Protein AF-A0A8J7S2L9-F1 (afdb_monomer)

Sequence (123 aa):
MNDQTSGKKKQPAAEKASAKSTAKTSAKKKSVKAAKKPAGRAVTDALDQGAMVVDHPNAVAVRHELDFDAGKWRYCLIVVTDLPLNPKHPDHKTSEIDGLVRAVVASAQSAGIGYDVLSIRNS

Structure (mmCIF, N/CA/C/O backbone):
data_AF-A0A8J7S2L9-F1
#
_entry.id   AF-A0A8J7S2L9-F1
#
loop_
_atom_site.group_PDB
_atom_site.id
_atom_site.type_symbol
_atom_site.label_atom_id
_atom_site.label_alt_id
_atom_site.label_comp_id
_atom_site.label_asym_id
_atom_site.label_entity_id
_atom_site.label_seq_id
_atom_site.pdbx_PDB_ins_code
_atom_site.Cartn_x
_atom_site.Cartn_y
_atom_site.Cartn_z
_atom_site.occupancy
_atom_site.B_iso_or_equiv
_atom_site.auth_seq_id
_atom_site.auth_comp_id
_atom_site.auth_asym_id
_atom_site.auth_atom_id
_atom_site.pdbx_PDB_model_num
ATOM 1 N N . MET A 1 1 ? -44.545 38.606 -8.628 1.00 40.88 1 MET A N 1
ATOM 2 C CA . MET A 1 1 ? -44.825 38.188 -10.017 1.00 40.88 1 MET A CA 1
ATOM 3 C C . MET A 1 1 ? -44.160 36.832 -10.229 1.00 40.88 1 MET A C 1
ATOM 5 O O . MET A 1 1 ? -42.967 36.754 -9.968 1.00 40.88 1 MET A O 1
ATOM 9 N N . ASN A 1 2 ? -44.968 35.836 -10.634 1.00 43.94 2 ASN A N 1
ATOM 10 C CA . ASN A 1 2 ? -44.696 34.420 -10.987 1.00 43.94 2 ASN A CA 1
ATOM 11 C C . ASN A 1 2 ? -44.272 33.524 -9.804 1.00 43.94 2 ASN A C 1
ATOM 13 O O . ASN A 1 2 ? -43.206 33.736 -9.247 1.00 43.94 2 ASN A O 1
ATOM 17 N N . ASP A 1 3 ? -45.009 32.539 -9.278 1.00 44.12 3 ASP A N 1
ATOM 18 C CA . ASP A 1 3 ? -46.152 31.689 -9.679 1.00 44.12 3 ASP A CA 1
ATOM 19 C C . ASP A 1 3 ? -45.943 30.707 -10.851 1.00 44.12 3 ASP A C 1
ATOM 21 O O . ASP A 1 3 ? -45.434 31.098 -11.899 1.00 44.12 3 ASP A O 1
ATOM 25 N N . GLN A 1 4 ? -46.464 29.479 -10.648 1.00 47.44 4 GLN A N 1
ATOM 26 C CA . GLN A 1 4 ? -46.590 28.296 -11.536 1.00 47.44 4 GLN A CA 1
ATOM 27 C C . GLN A 1 4 ? -45.380 27.332 -11.667 1.00 47.44 4 GLN A C 1
ATOM 29 O O . GLN A 1 4 ? -44.248 27.786 -11.746 1.00 47.44 4 GLN A O 1
ATOM 34 N N . THR A 1 5 ? -45.461 25.991 -11.779 1.00 49.09 5 THR A N 1
ATOM 35 C CA . THR A 1 5 ? -46.463 24.883 -11.691 1.00 49.09 5 THR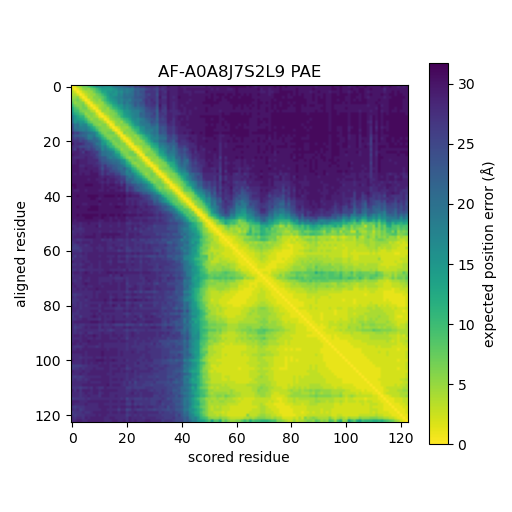 A CA 1
ATOM 36 C C . THR A 1 5 ? -45.635 23.570 -11.829 1.00 49.09 5 THR A C 1
ATOM 38 O O . THR A 1 5 ? -44.634 23.553 -12.532 1.00 49.09 5 THR A O 1
ATOM 41 N N . SER A 1 6 ? -45.816 22.508 -11.031 1.00 50.59 6 SER A N 1
ATOM 42 C CA . SER A 1 6 ? -46.758 21.369 -11.146 1.00 50.59 6 SER A CA 1
ATOM 43 C C . SER A 1 6 ? -46.539 20.348 -12.292 1.00 50.59 6 SER A C 1
ATOM 45 O O . SER A 1 6 ? -46.589 20.694 -13.467 1.00 50.59 6 SER A O 1
ATOM 47 N N . GLY A 1 7 ? -46.473 19.053 -11.922 1.00 45.62 7 GLY A N 1
ATOM 48 C CA . GLY A 1 7 ? -46.776 17.874 -12.768 1.00 45.62 7 GLY A CA 1
ATOM 49 C C . GLY A 1 7 ? -45.564 17.001 -13.153 1.00 45.62 7 GLY A C 1
ATOM 50 O O . GLY A 1 7 ? -44.488 17.520 -13.374 1.00 45.62 7 GLY A O 1
ATOM 51 N N . LYS A 1 8 ? -45.634 15.671 -13.322 1.00 46.59 8 LYS A N 1
ATOM 52 C CA . LYS A 1 8 ? -46.764 14.728 -13.363 1.00 46.59 8 LYS A CA 1
ATOM 53 C C . LYS A 1 8 ? -46.214 13.279 -13.475 1.00 46.59 8 LYS A C 1
ATOM 55 O O . LYS A 1 8 ? -45.388 13.010 -14.330 1.00 46.59 8 LYS A O 1
ATOM 60 N N . LYS A 1 9 ? -46.754 12.372 -12.647 1.00 44.56 9 LYS A N 1
ATOM 61 C CA . LYS A 1 9 ? -47.200 10.973 -12.901 1.00 44.56 9 LYS A CA 1
ATOM 62 C C . LYS A 1 9 ? -46.403 9.962 -13.774 1.00 44.56 9 LYS A C 1
ATOM 64 O O . LYS A 1 9 ? -46.274 10.140 -14.975 1.00 44.56 9 LYS A O 1
ATOM 69 N N . LYS A 1 10 ? -46.334 8.754 -13.175 1.00 48.22 10 LYS A N 1
ATOM 70 C CA . LYS A 1 10 ? -46.741 7.405 -13.673 1.00 48.22 10 LYS A CA 1
ATOM 71 C C . LYS A 1 10 ? -45.698 6.466 -14.331 1.00 48.22 10 LYS A C 1
ATOM 73 O O . LYS A 1 10 ? -45.354 6.609 -15.493 1.00 48.22 10 LYS A O 1
ATOM 78 N N . GLN A 1 11 ? -45.382 5.407 -13.566 1.00 50.41 11 GLN A N 1
ATOM 79 C CA . GLN A 1 11 ? -45.215 3.972 -13.926 1.00 50.41 11 GLN A CA 1
ATOM 80 C C . GLN A 1 11 ? -46.262 3.464 -14.965 1.00 50.41 11 GLN A C 1
ATOM 82 O O . GLN A 1 11 ? -47.277 4.162 -15.088 1.00 50.41 11 GLN A O 1
ATOM 87 N N . PRO A 1 12 ? -46.169 2.262 -15.620 1.00 55.34 12 PRO A N 1
ATOM 88 C CA . PRO A 1 12 ? -45.685 0.970 -15.059 1.00 55.34 12 PRO A CA 1
ATOM 89 C C . PRO A 1 12 ? -45.111 -0.114 -16.034 1.00 55.34 12 PRO A C 1
ATOM 91 O O . PRO A 1 12 ? -45.073 0.102 -17.235 1.00 55.34 12 PRO A O 1
ATOM 94 N N . ALA A 1 13 ? -44.792 -1.296 -15.453 1.00 44.19 13 ALA A N 1
ATOM 95 C CA . ALA A 1 13 ? -44.926 -2.691 -15.969 1.00 44.19 13 ALA A CA 1
ATOM 96 C C . ALA A 1 13 ? -44.145 -3.093 -17.250 1.00 44.19 13 ALA A C 1
ATOM 98 O O . ALA A 1 13 ? -43.830 -2.250 -18.068 1.00 44.19 13 ALA A O 1
ATOM 99 N N . ALA A 1 14 ? -43.771 -4.334 -17.577 1.00 44.75 14 ALA A N 1
ATOM 100 C CA . ALA A 1 14 ? -43.895 -5.725 -17.112 1.00 44.75 14 ALA A CA 1
ATOM 101 C C . ALA A 1 14 ? -42.625 -6.452 -17.674 1.00 44.75 14 ALA A C 1
ATOM 103 O O . ALA A 1 14 ? -41.880 -5.849 -18.435 1.00 44.75 14 ALA A O 1
ATOM 104 N N . GLU A 1 15 ? -42.240 -7.695 -17.375 1.00 38.06 15 GLU A N 1
ATOM 105 C CA . GLU A 1 15 ? -42.922 -8.929 -17.780 1.00 38.06 15 GLU A CA 1
ATOM 106 C C . GLU A 1 15 ? -41.970 -10.131 -17.522 1.00 38.06 15 GLU A C 1
ATOM 108 O O . GLU A 1 15 ? -40.811 -10.046 -17.905 1.00 38.06 15 GLU A O 1
ATOM 113 N N . LYS A 1 16 ? -42.495 -11.195 -16.870 1.00 44.00 16 LYS A N 1
ATOM 114 C CA . LYS A 1 16 ? -42.281 -12.672 -17.014 1.00 44.00 16 LYS A CA 1
ATOM 115 C C . LYS A 1 16 ? -40.869 -13.240 -17.294 1.00 44.00 16 LYS A C 1
ATOM 117 O O . LYS A 1 16 ? -40.069 -12.657 -17.992 1.00 44.00 16 LYS A O 1
ATOM 122 N N . ALA A 1 17 ? -40.512 -14.489 -17.005 1.00 42.06 17 ALA A N 1
ATOM 123 C CA . ALA A 1 17 ? -40.959 -15.643 -16.218 1.00 42.06 17 ALA A CA 1
ATOM 124 C C . ALA A 1 17 ? -39.970 -16.784 -16.589 1.00 42.06 17 ALA A C 1
ATOM 126 O O . ALA A 1 17 ? -39.337 -16.714 -17.639 1.00 42.06 17 ALA A O 1
ATOM 127 N N . SER A 1 18 ? -39.975 -17.888 -15.827 1.00 38.47 18 SER A N 1
ATOM 128 C CA . SER A 1 18 ? -39.375 -19.199 -16.180 1.00 38.47 18 SER A CA 1
ATOM 129 C C . SER A 1 18 ? -37.844 -19.291 -15.980 1.00 38.47 18 SER A C 1
ATOM 131 O O . SER A 1 18 ? -37.117 -18.385 -16.339 1.00 38.47 18 SER A O 1
ATOM 133 N N . ALA A 1 19 ? -37.250 -20.333 -15.396 1.00 50.84 19 ALA A N 1
ATOM 134 C CA . ALA A 1 19 ? -37.666 -21.723 -15.385 1.00 50.84 19 ALA A CA 1
ATOM 135 C C . ALA A 1 19 ? -37.206 -22.493 -14.131 1.00 50.84 19 ALA A C 1
ATOM 137 O O . ALA A 1 19 ? -36.121 -22.318 -13.583 1.00 50.84 19 ALA A O 1
ATOM 138 N N . LYS A 1 20 ? -38.091 -23.414 -13.762 1.00 42.97 20 LYS A N 1
ATOM 139 C CA . LYS A 1 20 ? -37.939 -24.625 -12.953 1.00 42.97 20 LYS A CA 1
ATOM 140 C C . LYS A 1 20 ? -36.706 -25.436 -13.397 1.00 42.97 20 LYS A C 1
ATOM 142 O O . LYS A 1 20 ? -36.580 -25.715 -14.586 1.00 42.97 20 LYS A O 1
ATOM 147 N N . SER A 1 21 ? -35.886 -25.934 -12.470 1.00 43.53 21 SER A N 1
ATOM 148 C CA . SER A 1 21 ? -35.141 -27.174 -12.718 1.00 43.53 21 SER A CA 1
ATOM 149 C C . SER A 1 21 ? -34.957 -27.998 -11.447 1.00 43.53 21 SER A C 1
ATOM 151 O O . SER A 1 21 ? -34.743 -27.496 -10.349 1.00 43.53 21 SER A O 1
ATOM 153 N N . THR A 1 22 ? -35.165 -29.284 -11.657 1.00 45.09 22 THR A N 1
ATOM 154 C CA . THR A 1 22 ? -35.451 -30.392 -10.756 1.00 45.09 22 THR A CA 1
ATOM 155 C C . THR A 1 22 ? -34.226 -30.997 -10.077 1.00 45.09 22 THR A C 1
ATOM 157 O O . THR A 1 22 ? -33.132 -31.038 -10.630 1.00 45.09 22 THR A O 1
ATOM 160 N N . ALA A 1 23 ? -34.485 -31.583 -8.909 1.00 46.12 23 ALA A N 1
ATOM 161 C CA . ALA A 1 23 ? -33.627 -32.500 -8.173 1.00 46.12 23 ALA A CA 1
ATOM 162 C C . ALA A 1 23 ? -33.132 -33.717 -8.988 1.00 46.12 23 ALA A C 1
ATOM 164 O O . ALA A 1 23 ? -33.874 -34.249 -9.811 1.00 46.12 23 ALA A O 1
ATOM 165 N N . LYS A 1 24 ? 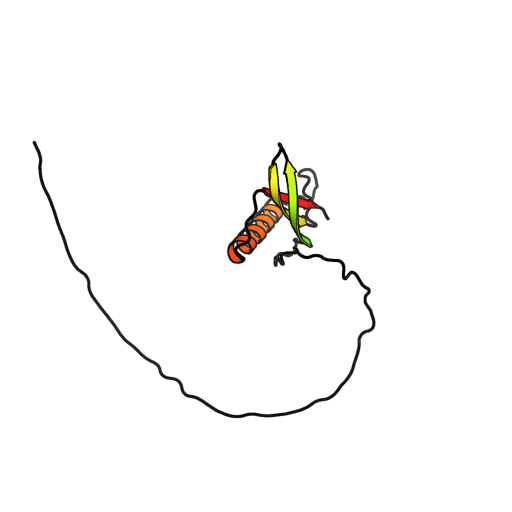-31.923 -34.196 -8.648 1.00 46.28 24 LYS A N 1
ATOM 166 C CA . LYS A 1 24 ? -31.413 -35.592 -8.693 1.00 46.28 24 LYS A CA 1
ATOM 167 C C . LYS A 1 24 ? -30.230 -35.650 -7.702 1.00 46.28 24 LYS A C 1
ATOM 169 O O . LYS A 1 24 ? -29.273 -34.913 -7.878 1.00 46.28 24 LYS A O 1
ATOM 174 N N . THR A 1 25 ? -30.334 -36.242 -6.511 1.00 36.56 25 THR A N 1
ATOM 175 C CA . THR A 1 25 ? -30.306 -37.680 -6.164 1.00 36.56 25 THR A CA 1
ATOM 176 C C . THR A 1 25 ? -28.928 -38.349 -6.334 1.00 36.56 25 THR A C 1
ATOM 178 O O . THR A 1 25 ? -28.446 -38.531 -7.445 1.00 36.56 25 THR A O 1
ATOM 181 N N . SER A 1 26 ? -28.406 -38.811 -5.188 1.00 43.53 26 SER A N 1
ATOM 182 C CA . SER A 1 26 ? -27.558 -39.998 -4.960 1.00 43.53 26 SER A CA 1
ATOM 183 C C . SER A 1 26 ? -26.042 -39.969 -5.207 1.00 43.53 26 SER A C 1
ATOM 185 O O . SER A 1 26 ? -25.539 -40.185 -6.302 1.00 43.53 26 SER A O 1
ATOM 187 N N . ALA A 1 27 ? -25.332 -39.867 -4.078 1.00 47.25 27 ALA A N 1
ATOM 188 C CA . ALA A 1 27 ? -24.365 -40.838 -3.551 1.00 47.25 27 ALA A CA 1
ATOM 189 C C . ALA A 1 27 ? -23.523 -41.676 -4.537 1.00 47.25 27 ALA A C 1
ATOM 191 O O . ALA A 1 27 ? -24.012 -42.623 -5.153 1.00 47.25 27 ALA A O 1
ATOM 192 N N . LYS A 1 28 ? -22.194 -41.495 -4.477 1.00 43.84 28 LYS A N 1
ATOM 193 C CA . LYS A 1 28 ? -21.247 -42.605 -4.657 1.00 43.84 28 LYS A CA 1
ATOM 194 C C . LYS A 1 28 ? -19.993 -42.425 -3.800 1.00 43.84 28 LYS A C 1
ATOM 196 O O . LYS A 1 28 ? -19.156 -41.563 -4.032 1.00 43.84 28 LYS A O 1
ATOM 201 N N . LYS A 1 29 ? -19.895 -43.297 -2.800 1.00 47.78 29 LYS A N 1
ATOM 202 C CA . LYS A 1 29 ? -18.738 -43.564 -1.942 1.00 47.78 29 LYS A CA 1
ATOM 203 C C . LYS A 1 29 ? -17.640 -44.212 -2.801 1.00 47.78 29 LYS A C 1
ATOM 205 O O . LYS A 1 29 ? -17.907 -4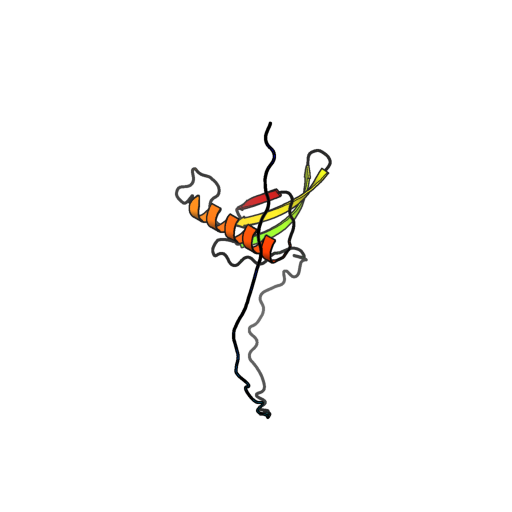5.230 -3.441 1.00 47.78 29 LYS A O 1
ATOM 210 N N . LYS A 1 30 ? -16.410 -43.693 -2.784 1.00 46.59 30 LYS A N 1
ATOM 211 C CA . LYS A 1 30 ? -15.221 -44.505 -3.085 1.00 46.59 30 LYS A CA 1
ATOM 212 C C . LYS A 1 30 ? -14.011 -43.984 -2.316 1.00 46.59 30 L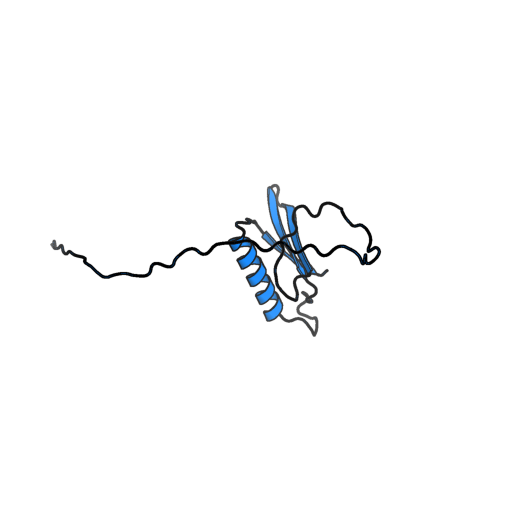YS A C 1
ATOM 214 O O . LYS A 1 30 ? -13.468 -42.926 -2.603 1.00 46.59 30 LYS A O 1
ATOM 219 N N . SER A 1 31 ? -13.640 -44.761 -1.310 1.00 47.16 31 SER A N 1
ATOM 220 C CA . SER A 1 31 ? -12.406 -44.666 -0.547 1.00 47.16 31 SER A CA 1
ATOM 221 C C . SER A 1 31 ? -11.199 -44.901 -1.456 1.00 47.16 31 SER A C 1
ATOM 223 O O . SER A 1 31 ? -11.184 -45.894 -2.181 1.00 47.16 31 SER A O 1
ATOM 225 N N . VAL A 1 32 ? -10.161 -44.069 -1.348 1.00 48.41 32 VAL A N 1
ATOM 226 C CA . VAL A 1 32 ? -8.781 -44.472 -1.657 1.00 48.41 32 VAL A CA 1
ATOM 227 C C . VAL A 1 32 ? -7.872 -43.926 -0.560 1.00 48.41 32 VAL A C 1
ATOM 229 O O . VAL A 1 32 ? -7.959 -42.769 -0.160 1.00 48.41 32 VAL A O 1
ATOM 232 N N . LYS A 1 33 ? -7.066 -44.833 -0.017 1.00 41.56 33 LYS A N 1
ATOM 233 C CA . LYS A 1 33 ? -6.242 -44.704 1.178 1.00 41.56 33 LYS A CA 1
ATOM 234 C C . LYS A 1 33 ? -4.795 -44.399 0.764 1.00 41.56 33 LYS A C 1
ATOM 236 O O . LYS A 1 33 ? -4.241 -45.120 -0.050 1.00 41.56 33 LYS A O 1
ATOM 241 N N . ALA A 1 34 ? -4.232 -43.394 1.434 1.00 46.38 34 ALA A N 1
ATOM 242 C CA . ALA A 1 34 ? -2.843 -43.221 1.871 1.00 46.38 34 ALA A CA 1
ATOM 243 C C . ALA A 1 34 ? -1.672 -42.986 0.882 1.00 46.38 34 ALA A C 1
ATOM 245 O O . ALA A 1 34 ? -1.313 -43.821 0.064 1.00 46.38 34 ALA A O 1
ATOM 246 N N . ALA A 1 35 ? -0.961 -41.905 1.240 1.00 46.41 35 ALA A N 1
ATOM 247 C CA . ALA A 1 35 ? 0.491 -41.778 1.416 1.00 46.41 35 ALA A CA 1
ATOM 248 C C . ALA A 1 35 ? 1.350 -41.267 0.247 1.00 46.41 35 ALA A C 1
ATOM 250 O O . ALA A 1 35 ? 1.845 -42.036 -0.568 1.00 46.41 35 ALA A O 1
ATOM 251 N N . LYS A 1 36 ? 1.738 -39.986 0.350 1.00 41.47 36 LYS A N 1
ATOM 252 C CA . LYS A 1 36 ? 3.160 -39.607 0.427 1.00 41.47 36 LYS A CA 1
ATOM 253 C C . LYS A 1 36 ? 3.312 -38.237 1.107 1.00 41.47 36 LYS A C 1
ATOM 255 O O . LYS A 1 36 ? 2.865 -37.229 0.577 1.00 41.47 36 LYS A O 1
ATOM 260 N N . LYS A 1 37 ? 3.922 -38.214 2.299 1.00 47.84 37 LYS A N 1
ATOM 261 C CA . LYS A 1 37 ? 4.453 -36.991 2.929 1.00 47.84 37 LYS A CA 1
ATOM 262 C C . LYS A 1 37 ? 5.563 -36.425 2.032 1.00 47.84 37 LYS A C 1
ATOM 264 O O . LYS A 1 37 ? 6.477 -37.188 1.716 1.00 47.84 37 LYS A O 1
ATOM 269 N N . PRO A 1 38 ? 5.594 -35.123 1.729 1.00 52.03 38 PRO A N 1
ATOM 270 C CA . PRO A 1 38 ? 6.851 -34.412 1.636 1.00 52.03 38 PRO A CA 1
ATOM 271 C C . PRO A 1 38 ? 7.249 -33.927 3.032 1.00 52.03 38 PRO A C 1
ATOM 273 O O . PRO A 1 38 ? 6.441 -33.421 3.812 1.00 52.03 38 PRO A O 1
ATOM 276 N N . ALA A 1 39 ? 8.508 -34.189 3.356 1.00 50.41 39 ALA A N 1
ATOM 277 C CA . ALA A 1 39 ? 9.165 -33.765 4.572 1.00 50.41 39 ALA A CA 1
ATOM 278 C C . ALA A 1 39 ? 9.274 -32.234 4.647 1.00 50.41 39 ALA A C 1
ATOM 280 O O . ALA A 1 39 ? 9.442 -31.564 3.633 1.00 50.41 39 ALA A O 1
ATOM 281 N N . GLY A 1 40 ? 9.181 -31.750 5.886 1.00 45.44 40 GLY A N 1
ATOM 282 C CA . GLY A 1 40 ? 9.600 -30.457 6.423 1.00 45.44 40 GLY A CA 1
ATOM 283 C C . GLY A 1 40 ? 9.978 -29.329 5.464 1.00 45.44 40 GLY A C 1
ATOM 284 O O . GLY A 1 40 ? 11.038 -29.350 4.843 1.00 45.44 40 GLY A O 1
ATOM 285 N N . ARG A 1 41 ? 9.223 -28.233 5.559 1.00 43.22 41 ARG A N 1
ATOM 286 C CA . ARG A 1 41 ? 9.838 -26.908 5.624 1.00 43.22 41 ARG A CA 1
ATOM 287 C C . ARG A 1 41 ? 9.367 -26.216 6.897 1.00 43.22 41 ARG A C 1
ATOM 289 O O . ARG A 1 41 ? 8.223 -26.365 7.312 1.00 43.22 41 ARG A O 1
ATOM 296 N N . ALA A 1 42 ? 10.346 -25.625 7.560 1.00 42.78 42 ALA A N 1
ATOM 297 C CA . ALA A 1 42 ? 10.353 -25.247 8.955 1.00 42.78 42 ALA A CA 1
ATOM 298 C C . ALA A 1 42 ? 9.361 -24.125 9.300 1.00 42.78 42 ALA A C 1
ATOM 300 O O . ALA A 1 42 ? 9.130 -23.219 8.507 1.00 42.78 42 ALA A O 1
ATOM 301 N N . VAL A 1 43 ? 8.832 -24.233 10.519 1.00 50.59 43 VAL A N 1
ATOM 302 C CA . VAL A 1 43 ? 8.401 -23.165 11.432 1.00 50.59 43 VAL A CA 1
ATOM 303 C C . VAL A 1 43 ? 8.752 -21.731 11.013 1.00 50.59 43 VAL A C 1
ATOM 305 O O . VAL A 1 43 ? 9.904 -21.327 11.112 1.00 50.59 43 VAL A O 1
ATOM 308 N N . THR A 1 44 ? 7.715 -20.946 10.724 1.00 42.84 44 THR A N 1
ATOM 309 C CA . THR A 1 44 ? 7.501 -19.621 11.336 1.00 42.84 44 THR A CA 1
ATOM 310 C C . THR A 1 44 ? 6.003 -19.446 11.585 1.00 42.84 44 THR A C 1
ATOM 312 O O . THR A 1 44 ? 5.320 -18.663 10.933 1.00 42.84 44 THR A O 1
ATOM 315 N N . ASP A 1 45 ? 5.489 -20.242 12.522 1.00 41.00 45 ASP A N 1
ATOM 316 C CA . ASP A 1 45 ? 4.218 -19.996 13.202 1.00 41.00 45 ASP A CA 1
ATOM 317 C C . ASP A 1 45 ? 4.482 -18.925 14.275 1.00 41.00 45 ASP A C 1
ATOM 319 O O . ASP A 1 45 ? 4.742 -19.215 15.441 1.00 41.00 45 ASP A O 1
ATOM 323 N N . ALA A 1 46 ? 4.579 -17.672 13.831 1.00 41.88 46 ALA A N 1
ATOM 324 C CA . ALA A 1 46 ? 4.709 -16.512 14.701 1.00 41.88 46 ALA A CA 1
ATOM 325 C C . ALA A 1 46 ? 3.760 -15.419 14.201 1.00 41.88 46 ALA A C 1
ATOM 327 O O . ALA A 1 46 ? 4.166 -14.511 13.489 1.00 41.88 46 ALA A O 1
ATOM 328 N N . LEU A 1 47 ? 2.483 -15.557 14.569 1.00 41.22 47 LEU A N 1
ATOM 329 C CA . LEU A 1 47 ? 1.547 -14.449 14.797 1.00 41.22 47 LEU A CA 1
ATOM 330 C C . LEU A 1 47 ? 1.545 -13.328 13.742 1.00 41.22 47 LEU A C 1
ATOM 332 O O . LEU A 1 47 ? 1.652 -12.155 14.085 1.00 41.22 47 LEU A O 1
ATOM 336 N N . ASP A 1 48 ? 1.326 -13.658 12.473 1.00 49.03 48 ASP A N 1
ATOM 337 C CA . ASP A 1 48 ? 0.920 -12.651 11.486 1.00 49.03 48 ASP A CA 1
ATOM 338 C C . ASP A 1 48 ? -0.608 -12.478 11.537 1.00 49.03 48 ASP A C 1
ATOM 340 O O . ASP A 1 48 ? -1.341 -12.826 10.616 1.00 49.03 48 ASP A O 1
ATOM 344 N N . GLN A 1 49 ? -1.123 -12.014 12.682 1.00 47.94 49 GLN A N 1
ATOM 345 C CA . GLN A 1 49 ? -2.566 -11.834 12.932 1.00 47.94 49 GLN A CA 1
ATOM 346 C C . GLN A 1 49 ? -3.199 -10.686 12.120 1.00 47.94 49 GLN A C 1
ATOM 348 O O . GLN A 1 49 ? -4.331 -10.288 12.390 1.00 47.94 49 GLN A O 1
ATOM 353 N N . GLY A 1 50 ? -2.497 -10.151 11.121 1.00 55.78 50 GLY A N 1
ATOM 354 C CA . GLY A 1 50 ? -2.952 -9.016 10.329 1.00 55.78 50 GLY A CA 1
ATOM 355 C C . GLY A 1 50 ? -2.527 -9.051 8.868 1.00 55.78 50 GLY A C 1
ATOM 356 O O . GLY A 1 50 ? -2.673 -8.024 8.211 1.00 55.78 50 GLY A O 1
ATOM 357 N N . ALA A 1 51 ? -2.009 -10.161 8.336 1.00 64.56 51 ALA A N 1
ATOM 358 C CA . ALA A 1 51 ? -1.688 -10.207 6.915 1.00 64.56 51 ALA A CA 1
ATOM 359 C C . ALA A 1 51 ? -2.948 -10.299 6.058 1.00 64.56 51 ALA A C 1
ATOM 361 O O . ALA A 1 51 ? -3.705 -11.271 6.105 1.00 64.56 51 ALA A O 1
ATOM 362 N N . MET A 1 52 ? -3.147 -9.277 5.237 1.00 78.12 52 MET A N 1
ATOM 363 C CA . MET A 1 52 ? -4.157 -9.281 4.198 1.00 78.12 52 MET A CA 1
ATOM 364 C C . MET A 1 52 ? -3.570 -9.922 2.938 1.00 78.12 52 MET A C 1
ATOM 366 O O . MET A 1 52 ? -2.476 -9.572 2.496 1.00 78.12 52 MET A O 1
ATOM 370 N N . VAL A 1 53 ? -4.305 -10.862 2.346 1.00 76.44 53 VAL A N 1
ATOM 371 C CA . VAL A 1 53 ? -3.902 -11.495 1.087 1.00 76.44 53 VAL A CA 1
ATOM 372 C C . VAL A 1 53 ? -4.385 -10.623 -0.067 1.00 76.44 53 VAL A C 1
ATOM 374 O O . VAL A 1 53 ? -5.588 -10.482 -0.275 1.00 76.44 53 VAL A O 1
ATOM 377 N N . VAL A 1 54 ? -3.446 -10.046 -0.814 1.00 81.25 54 VAL A N 1
ATOM 378 C CA . VAL A 1 54 ? -3.717 -9.315 -2.057 1.00 81.25 54 VAL A CA 1
ATOM 379 C C . VAL A 1 54 ? -3.118 -10.100 -3.210 1.00 81.25 54 VAL A C 1
ATOM 381 O O . VAL A 1 54 ? -1.926 -10.397 -3.206 1.00 81.25 54 VAL A O 1
ATOM 384 N N . ASP A 1 55 ? -3.946 -10.429 -4.198 1.00 79.81 55 ASP A N 1
ATOM 385 C CA . ASP A 1 55 ? -3.503 -11.106 -5.415 1.00 79.81 55 ASP A CA 1
ATOM 386 C C . ASP A 1 55 ? -2.918 -10.077 -6.394 1.00 79.81 55 ASP A C 1
ATOM 388 O O . ASP A 1 55 ? -3.620 -9.493 -7.222 1.00 79.81 55 ASP A O 1
ATOM 392 N N . HIS A 1 56 ? -1.630 -9.770 -6.224 1.00 84.62 56 HIS A N 1
ATOM 393 C CA . HIS A 1 56 ? -0.867 -8.910 -7.124 1.00 84.62 56 HIS A CA 1
ATOM 394 C C . HIS A 1 56 ? 0.567 -9.447 -7.249 1.00 84.62 56 HIS A C 1
ATOM 396 O O . HIS A 1 56 ? 1.186 -9.729 -6.223 1.00 84.62 56 HIS A O 1
ATOM 402 N N . PRO A 1 57 ? 1.140 -9.554 -8.466 1.00 88.25 57 PRO A N 1
ATOM 403 C CA . PRO A 1 57 ? 2.428 -10.225 -8.685 1.00 88.25 57 PRO A CA 1
ATOM 404 C C . PRO A 1 57 ? 3.596 -9.602 -7.910 1.00 88.25 57 PRO A C 1
ATOM 406 O O . PRO A 1 57 ? 4.516 -10.312 -7.526 1.00 88.25 57 PRO A O 1
ATOM 409 N N . ASN A 1 58 ? 3.521 -8.296 -7.653 1.00 88.56 58 ASN A N 1
ATOM 410 C CA . ASN A 1 58 ? 4.572 -7.522 -6.987 1.00 88.56 58 ASN A CA 1
ATOM 411 C C . ASN A 1 58 ? 4.257 -7.203 -5.504 1.00 88.56 58 ASN A C 1
ATOM 413 O O . ASN A 1 58 ? 4.904 -6.355 -4.885 1.00 88.56 58 ASN A O 1
ATOM 417 N N . ALA A 1 59 ? 3.196 -7.792 -4.937 1.00 88.81 59 ALA A N 1
ATOM 418 C CA . ALA A 1 59 ? 2.876 -7.661 -3.515 1.00 88.81 59 ALA A CA 1
ATOM 419 C C . ALA A 1 59 ? 3.518 -8.818 -2.744 1.00 88.81 59 ALA A C 1
ATOM 421 O O . ALA A 1 59 ? 3.100 -9.965 -2.877 1.00 88.81 59 ALA A O 1
ATOM 422 N N . VAL A 1 60 ? 4.514 -8.520 -1.909 1.00 91.69 60 VAL A N 1
ATOM 423 C CA . VAL A 1 60 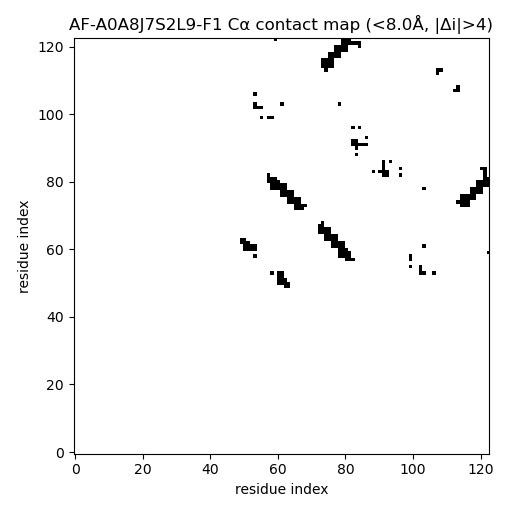? 5.160 -9.528 -1.055 1.00 91.69 60 VAL A CA 1
ATOM 424 C C . VAL A 1 60 ? 4.302 -9.801 0.179 1.00 91.69 60 VAL A C 1
ATOM 426 O O . VAL A 1 60 ? 4.103 -10.952 0.561 1.00 91.69 60 VAL A O 1
ATOM 429 N N . ALA A 1 61 ? 3.788 -8.742 0.810 1.00 90.06 61 ALA A N 1
ATOM 430 C CA . ALA A 1 61 ? 2.878 -8.835 1.946 1.00 90.06 61 ALA A CA 1
ATOM 431 C C . ALA A 1 61 ? 2.076 -7.540 2.108 1.00 90.06 61 ALA A C 1
ATOM 433 O O . ALA A 1 61 ? 2.549 -6.460 1.757 1.00 90.06 61 ALA A O 1
ATOM 434 N N . VAL A 1 62 ? 0.893 -7.631 2.714 1.00 91.06 62 VAL A N 1
ATOM 435 C CA . VAL A 1 62 ? 0.147 -6.464 3.198 1.00 91.06 62 VAL A CA 1
ATOM 436 C C . VAL A 1 62 ? -0.107 -6.649 4.684 1.00 91.06 62 VAL A C 1
ATOM 438 O O . VAL A 1 62 ? -0.712 -7.640 5.083 1.00 91.06 62 VAL A O 1
ATOM 441 N N . ARG A 1 63 ? 0.383 -5.718 5.502 1.00 91.69 63 ARG A N 1
ATOM 442 C CA . ARG A 1 63 ? 0.342 -5.783 6.967 1.00 91.69 63 ARG A CA 1
ATOM 443 C C . ARG A 1 63 ? -0.465 -4.631 7.539 1.00 91.69 63 ARG A C 1
ATOM 445 O O . ARG A 1 63 ? -0.531 -3.556 6.947 1.00 91.69 63 ARG A O 1
ATOM 452 N N . HIS A 1 64 ? -1.001 -4.844 8.731 1.00 91.12 64 HIS A N 1
ATOM 453 C CA . HIS A 1 64 ? -1.606 -3.789 9.533 1.00 91.12 64 HIS A CA 1
ATOM 454 C C . HIS A 1 64 ? -0.667 -3.422 10.679 1.00 91.12 64 HIS A C 1
ATOM 456 O O . HIS A 1 64 ? -0.266 -4.286 11.457 1.00 91.12 64 HIS A O 1
ATOM 462 N N . GLU A 1 65 ? -0.327 -2.143 10.784 1.00 91.94 65 GLU A N 1
ATOM 463 C CA . GLU A 1 65 ? 0.481 -1.595 11.871 1.00 91.94 65 GLU A CA 1
ATOM 464 C C . GLU A 1 65 ? -0.292 -0.478 12.581 1.00 91.94 65 GLU A C 1
ATOM 466 O O . GLU A 1 65 ? -1.107 0.221 11.979 1.00 91.94 65 GLU A O 1
ATOM 471 N N . LEU A 1 66 ? -0.030 -0.306 13.875 1.00 93.44 66 LEU A N 1
ATOM 472 C CA . LEU A 1 66 ? -0.466 0.857 14.643 1.00 93.44 66 LEU A CA 1
ATOM 473 C C . LEU A 1 66 ? 0.725 1.800 14.775 1.00 93.44 66 LEU A C 1
ATOM 475 O O . LEU A 1 66 ? 1.742 1.433 15.361 1.00 93.44 66 LEU A O 1
ATOM 479 N N . ASP A 1 67 ? 0.588 3.002 14.229 1.00 92.75 67 ASP A N 1
ATOM 480 C CA . ASP A 1 67 ? 1.604 4.050 14.296 1.00 92.75 67 ASP A CA 1
ATOM 481 C C . ASP A 1 67 ? 1.147 5.153 15.255 1.00 92.75 67 ASP A C 1
ATOM 483 O O . ASP A 1 67 ? -0.022 5.549 15.235 1.00 92.75 67 ASP A O 1
ATOM 487 N N . PHE A 1 68 ? 2.048 5.646 16.107 1.00 91.69 68 PHE A N 1
ATOM 488 C CA . PHE A 1 68 ? 1.761 6.771 16.997 1.00 91.69 68 PHE A CA 1
ATOM 489 C C . PHE A 1 68 ? 2.449 8.025 16.470 1.00 91.69 68 PHE A C 1
ATOM 491 O O . PHE A 1 68 ? 3.662 8.179 16.600 1.00 91.69 68 PHE A O 1
ATOM 498 N N . ASP A 1 69 ? 1.662 8.940 15.911 1.00 90.31 69 ASP A N 1
ATOM 499 C CA . ASP A 1 69 ? 2.158 10.178 15.314 1.00 90.31 69 ASP A CA 1
ATOM 500 C C . ASP A 1 69 ? 1.338 11.375 15.787 1.00 90.31 69 ASP A C 1
ATOM 502 O O . ASP A 1 69 ? 0.121 11.295 15.964 1.00 90.31 69 ASP A O 1
ATOM 506 N N . ALA A 1 70 ? 2.019 12.497 16.021 1.00 89.94 70 ALA A N 1
ATOM 507 C CA . ALA A 1 70 ? 1.423 13.748 16.490 1.00 89.94 70 ALA A CA 1
ATOM 508 C C . ALA A 1 70 ? 0.447 13.585 17.682 1.00 89.94 70 ALA A C 1
ATOM 510 O O . ALA A 1 70 ? -0.562 14.285 17.784 1.00 89.94 70 ALA A O 1
ATOM 511 N N . GLY A 1 71 ? 0.737 12.648 18.592 1.00 94.94 71 GLY A N 1
ATOM 512 C CA . GLY A 1 71 ? -0.084 12.394 19.777 1.00 94.94 71 GLY A CA 1
ATOM 513 C C . GLY A 1 71 ? -1.333 11.535 19.536 1.00 94.94 71 GLY A C 1
ATOM 514 O O . GLY A 1 71 ? -2.202 11.493 20.407 1.00 94.94 71 GLY A O 1
ATOM 515 N N . LYS A 1 72 ? -1.465 10.874 18.377 1.00 95.38 72 LYS A N 1
ATOM 516 C CA . LYS A 1 72 ? -2.614 10.025 18.032 1.00 95.38 72 LYS A CA 1
ATOM 517 C C . LYS A 1 72 ? -2.158 8.676 17.480 1.00 95.38 72 LYS A C 1
ATOM 519 O O . LYS A 1 72 ? -1.205 8.601 16.711 1.00 95.38 72 LYS A O 1
ATOM 524 N N . TRP A 1 73 ? -2.879 7.618 17.846 1.00 94.44 73 TRP A N 1
ATOM 525 C CA . TRP A 1 73 ? -2.754 6.314 17.197 1.00 94.44 73 TRP A CA 1
ATOM 526 C C . TRP A 1 73 ? -3.445 6.346 15.835 1.00 94.44 73 TRP A C 1
ATOM 528 O O . TRP A 1 73 ? -4.564 6.849 15.731 1.00 94.44 73 TRP A O 1
ATOM 538 N N . ARG A 1 74 ? -2.785 5.802 14.815 1.00 94.19 74 ARG A N 1
ATOM 539 C CA . ARG A 1 74 ? -3.301 5.664 13.452 1.00 94.19 74 ARG A CA 1
ATOM 540 C C . ARG A 1 74 ? -3.174 4.222 12.996 1.00 94.19 74 ARG A C 1
ATOM 542 O O . ARG A 1 74 ? -2.151 3.581 13.241 1.00 94.19 74 ARG A O 1
ATOM 549 N N . TYR A 1 75 ? -4.195 3.734 12.307 1.00 93.31 75 TYR A N 1
ATOM 550 C CA . TYR A 1 75 ? -4.147 2.440 11.645 1.00 93.31 75 TYR A CA 1
ATOM 551 C C . TYR A 1 75 ? -3.468 2.591 10.286 1.00 93.31 75 TYR A C 1
ATOM 553 O O . TYR A 1 75 ? -3.979 3.258 9.385 1.00 93.31 75 TYR A O 1
ATOM 561 N N . CYS A 1 76 ? -2.307 1.966 10.139 1.00 93.81 76 CYS A N 1
ATOM 562 C CA . CYS A 1 76 ? -1.503 2.015 8.931 1.00 93.81 76 CYS A CA 1
ATOM 563 C C . CYS A 1 76 ? -1.612 0.697 8.166 1.00 93.81 76 CYS A C 1
ATOM 565 O O . CYS A 1 76 ? -1.341 -0.376 8.708 1.00 93.81 76 CYS A O 1
ATOM 567 N N . LEU A 1 77 ? -1.956 0.788 6.883 1.00 94.25 77 LEU A N 1
ATOM 568 C CA . LEU A 1 77 ? -1.875 -0.328 5.950 1.00 94.25 77 LEU A CA 1
ATOM 569 C C . LEU A 1 77 ? -0.507 -0.296 5.267 1.00 94.25 77 LEU A C 1
ATOM 571 O O . LEU A 1 77 ? -0.209 0.622 4.501 1.00 94.25 77 LEU A O 1
ATOM 575 N N . ILE A 1 78 ? 0.341 -1.276 5.565 1.00 94.75 78 ILE A N 1
ATOM 576 C CA . ILE A 1 78 ? 1.706 -1.359 5.049 1.00 94.75 78 ILE A CA 1
ATOM 577 C C . ILE A 1 78 ? 1.759 -2.366 3.908 1.00 94.75 78 ILE A C 1
ATOM 579 O O . ILE A 1 78 ? 1.576 -3.564 4.116 1.00 94.75 78 ILE A O 1
ATOM 583 N N . VAL A 1 79 ? 2.061 -1.890 2.706 1.00 94.44 79 VAL A N 1
ATOM 584 C CA . VAL A 1 79 ? 2.284 -2.724 1.524 1.00 94.44 79 VAL A CA 1
ATOM 585 C C . VAL A 1 79 ? 3.778 -2.969 1.379 1.00 94.44 79 VAL A C 1
ATOM 587 O O . VAL A 1 79 ? 4.542 -2.036 1.143 1.00 94.44 79 VAL A O 1
ATOM 590 N N . VAL A 1 80 ? 4.198 -4.221 1.518 1.00 94.56 80 VAL A N 1
ATOM 591 C CA . VAL A 1 80 ? 5.572 -4.655 1.267 1.00 94.56 80 VAL A CA 1
ATOM 592 C C . VAL A 1 80 ? 5.669 -5.137 -0.176 1.00 94.56 80 VAL A C 1
ATOM 594 O O . VAL A 1 80 ? 4.920 -6.025 -0.588 1.00 94.56 80 VAL A O 1
ATOM 597 N N . THR A 1 81 ? 6.582 -4.551 -0.944 1.00 94.50 81 THR A N 1
ATOM 598 C CA . THR A 1 81 ? 6.778 -4.841 -2.370 1.00 94.50 81 THR A CA 1
ATOM 599 C C . THR A 1 81 ? 8.249 -5.068 -2.698 1.00 94.50 81 THR A C 1
ATOM 601 O O . THR A 1 81 ? 9.143 -4.547 -2.032 1.00 94.50 81 THR A O 1
ATOM 604 N N . ASP A 1 82 ? 8.491 -5.848 -3.740 1.00 93.25 82 ASP A N 1
ATOM 605 C CA . ASP A 1 82 ? 9.793 -6.033 -4.374 1.00 93.25 82 ASP A CA 1
ATOM 606 C C . ASP A 1 82 ? 10.111 -4.933 -5.406 1.00 93.25 82 ASP A C 1
ATOM 608 O O . ASP A 1 82 ? 11.261 -4.791 -5.825 1.00 93.25 82 ASP A O 1
ATOM 612 N N . LEU A 1 83 ? 9.130 -4.102 -5.780 1.00 93.50 83 LEU A N 1
ATOM 613 C CA . LEU A 1 83 ? 9.335 -3.002 -6.720 1.00 93.50 83 LEU A CA 1
ATOM 614 C C . LEU A 1 83 ? 10.246 -1.921 -6.135 1.00 93.50 83 LEU A C 1
ATOM 616 O O . LEU A 1 83 ? 10.013 -1.454 -5.018 1.00 93.50 83 LEU A O 1
ATOM 620 N N . PRO A 1 84 ? 11.237 -1.423 -6.891 1.00 94.94 84 PRO A N 1
ATOM 621 C CA . PRO A 1 84 ? 12.086 -0.336 -6.430 1.00 94.94 84 PRO A CA 1
ATOM 622 C C . PRO A 1 84 ? 11.275 0.959 -6.285 1.00 94.94 84 PRO A C 1
ATOM 624 O O . PRO A 1 84 ? 10.824 1.548 -7.269 1.00 94.94 84 PRO A O 1
ATOM 627 N N . LEU A 1 85 ? 11.124 1.447 -5.049 1.00 94.25 85 LEU A N 1
ATOM 628 C CA . LEU A 1 85 ? 10.365 2.671 -4.765 1.00 94.25 85 LEU A CA 1
ATOM 629 C C . LEU A 1 85 ? 11.155 3.954 -5.053 1.00 94.25 85 LEU A C 1
ATOM 631 O O . LEU A 1 85 ? 10.564 5.023 -5.179 1.00 94.25 85 LEU A O 1
ATOM 635 N N . ASN A 1 86 ? 12.484 3.868 -5.179 1.00 94.56 86 ASN A N 1
ATOM 636 C CA . ASN A 1 86 ? 13.329 5.014 -5.508 1.00 94.56 86 ASN A CA 1
ATOM 637 C C . ASN A 1 86 ? 13.147 5.415 -6.986 1.00 94.56 86 ASN A C 1
ATOM 639 O O . ASN A 1 86 ? 13.551 4.640 -7.855 1.00 94.56 86 ASN A O 1
ATOM 643 N N . PRO A 1 87 ? 12.670 6.638 -7.296 1.00 93.75 87 PRO A N 1
ATOM 644 C CA . PRO A 1 87 ? 12.448 7.085 -8.675 1.00 93.75 87 PRO A CA 1
ATOM 645 C C . PRO A 1 87 ? 13.710 7.152 -9.541 1.00 93.75 87 PRO A C 1
ATOM 647 O O . PRO A 1 87 ? 13.621 7.249 -10.759 1.00 93.75 87 PRO A O 1
ATOM 650 N N . LYS A 1 88 ? 14.895 7.144 -8.921 1.00 95.56 88 LYS A N 1
ATOM 651 C CA . LYS A 1 88 ? 16.184 7.157 -9.626 1.00 95.56 88 LYS A CA 1
ATOM 652 C C . LYS A 1 88 ? 16.656 5.761 -10.041 1.00 95.56 88 LYS A C 1
ATOM 654 O O . LYS A 1 88 ? 17.668 5.656 -10.728 1.00 95.56 88 LYS A O 1
ATOM 659 N N . HIS A 1 89 ? 15.992 4.700 -9.583 1.00 95.00 89 HIS A N 1
ATOM 660 C CA . HIS A 1 89 ? 16.356 3.333 -9.940 1.00 95.00 89 HIS A CA 1
ATOM 661 C C . HIS A 1 89 ? 15.978 3.059 -11.407 1.00 95.00 89 HIS A C 1
ATOM 663 O O . HIS A 1 89 ? 14.873 3.426 -11.806 1.00 95.00 89 HIS A O 1
ATOM 669 N N . PRO A 1 90 ? 16.838 2.413 -12.218 1.00 93.88 90 PRO A N 1
ATOM 670 C CA . PRO A 1 90 ? 16.548 2.156 -13.634 1.00 93.88 90 PRO A CA 1
ATOM 671 C C . PRO A 1 90 ? 15.281 1.314 -13.842 1.00 93.88 90 PRO A C 1
ATOM 673 O O . PRO A 1 90 ? 14.542 1.540 -14.794 1.00 93.88 90 PRO A O 1
ATOM 676 N N . ASP A 1 91 ? 14.998 0.401 -12.913 1.00 93.69 91 ASP A N 1
ATOM 677 C CA . ASP A 1 91 ? 13.797 -0.443 -12.943 1.00 93.69 91 ASP A CA 1
ATOM 678 C C . ASP A 1 91 ? 12.593 0.169 -12.203 1.00 93.69 91 ASP A C 1
ATOM 680 O O . ASP A 1 91 ? 11.614 -0.524 -11.929 1.00 93.69 91 ASP A O 1
ATOM 684 N N . HIS A 1 92 ? 12.646 1.456 -11.835 1.00 93.94 92 HIS A N 1
ATOM 685 C CA . HIS A 1 92 ? 11.499 2.128 -11.230 1.00 93.94 92 HIS A CA 1
ATOM 686 C C . HIS A 1 92 ? 10.370 2.275 -12.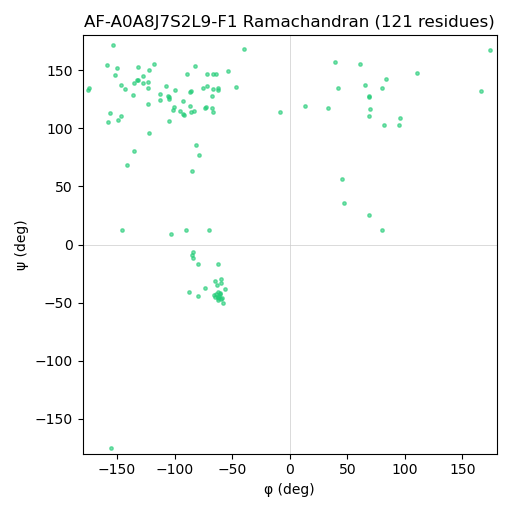246 1.00 93.94 92 HIS A C 1
ATOM 688 O O . HIS A 1 92 ? 10.487 2.984 -13.246 1.00 93.94 92 HIS A O 1
ATOM 694 N N . LYS A 1 93 ? 9.238 1.638 -11.952 1.00 93.81 93 LYS A N 1
ATOM 695 C CA . LYS A 1 93 ? 8.040 1.695 -12.785 1.00 93.81 93 LYS A CA 1
ATOM 696 C C . LYS A 1 93 ? 6.868 2.219 -11.975 1.00 93.81 93 LYS A C 1
ATOM 698 O O . LYS A 1 93 ? 6.172 1.466 -11.297 1.00 93.81 93 LYS A O 1
ATOM 703 N N . THR A 1 94 ? 6.622 3.520 -12.086 1.00 94.25 94 THR A N 1
ATOM 704 C CA . THR A 1 94 ? 5.531 4.196 -11.371 1.00 94.25 94 THR A CA 1
ATOM 705 C C . THR A 1 94 ? 4.168 3.569 -11.671 1.00 94.25 94 THR A C 1
ATOM 707 O O . THR A 1 94 ? 3.376 3.372 -10.760 1.00 94.25 94 THR A O 1
ATOM 710 N N . SER A 1 95 ? 3.920 3.157 -12.918 1.00 94.94 95 SER A N 1
ATOM 711 C CA . SER A 1 95 ? 2.660 2.511 -13.311 1.00 94.94 95 SER A CA 1
ATOM 712 C C . SER A 1 95 ? 2.407 1.174 -12.608 1.00 94.94 95 SER A C 1
ATOM 714 O O . SER A 1 95 ? 1.259 0.862 -12.299 1.00 94.94 95 SER A O 1
ATOM 716 N N . GLU A 1 96 ? 3.453 0.386 -12.341 1.00 93.69 96 GLU A N 1
ATOM 717 C CA . GLU A 1 96 ? 3.325 -0.885 -11.618 1.00 93.69 96 GLU A CA 1
ATOM 718 C C . GLU A 1 96 ? 3.072 -0.650 -10.124 1.00 93.69 96 GLU A C 1
ATOM 720 O O . GLU A 1 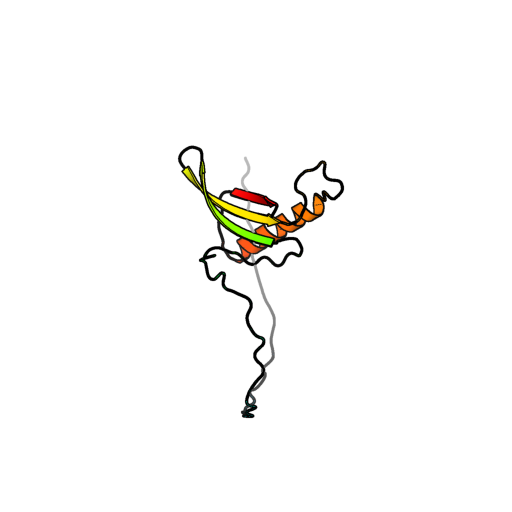96 ? 2.256 -1.350 -9.526 1.00 93.69 96 GLU A O 1
ATOM 725 N N . ILE A 1 97 ? 3.704 0.373 -9.538 1.00 94.19 97 ILE A N 1
ATOM 726 C CA . ILE A 1 97 ? 3.458 0.787 -8.148 1.00 94.19 97 ILE A CA 1
ATOM 727 C C . ILE A 1 97 ? 2.022 1.307 -7.995 1.00 94.19 97 ILE A C 1
ATOM 729 O O . ILE A 1 97 ? 1.311 0.895 -7.081 1.00 94.19 97 ILE A O 1
ATOM 733 N N . ASP A 1 98 ? 1.553 2.151 -8.914 1.00 94.56 98 ASP A N 1
AT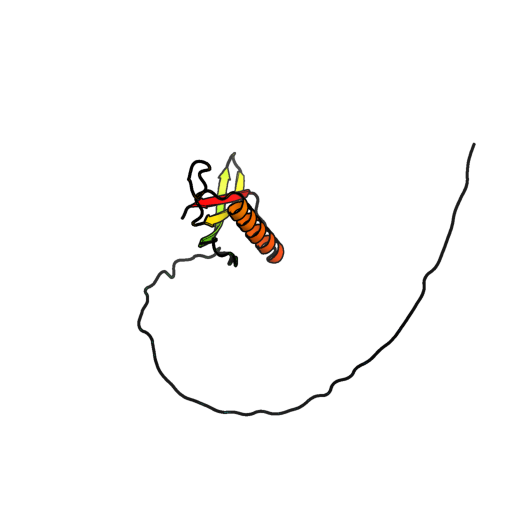OM 734 C CA . ASP A 1 98 ? 0.177 2.656 -8.907 1.00 94.56 98 ASP A CA 1
ATOM 735 C C . ASP A 1 98 ? -0.845 1.522 -9.072 1.00 94.56 98 ASP A C 1
ATOM 737 O O . ASP A 1 98 ? -1.884 1.509 -8.404 1.00 94.56 98 ASP A O 1
ATOM 741 N N . GLY A 1 99 ? -0.553 0.556 -9.950 1.00 94.31 99 GLY A N 1
ATOM 742 C CA . GLY A 1 99 ? -1.363 -0.648 -10.136 1.00 94.31 99 GLY A CA 1
ATOM 743 C C . GLY A 1 99 ? -1.468 -1.474 -8.854 1.00 94.31 99 GLY A C 1
ATOM 744 O O . GLY A 1 99 ? -2.576 -1.822 -8.439 1.00 94.31 99 GLY A O 1
ATOM 745 N N . LEU A 1 100 ? -0.334 -1.693 -8.184 1.00 94.12 100 LEU A N 1
ATOM 746 C CA . LEU A 1 100 ? -0.261 -2.367 -6.891 1.00 94.12 100 LEU A CA 1
ATOM 747 C C . LEU A 1 100 ? -1.112 -1.650 -5.838 1.00 94.12 100 LEU A C 1
ATOM 749 O O . LEU A 1 100 ? -1.948 -2.278 -5.190 1.00 94.12 100 LEU A O 1
ATOM 753 N N . VAL A 1 101 ? -0.946 -0.334 -5.687 1.00 94.56 101 VAL A N 1
ATOM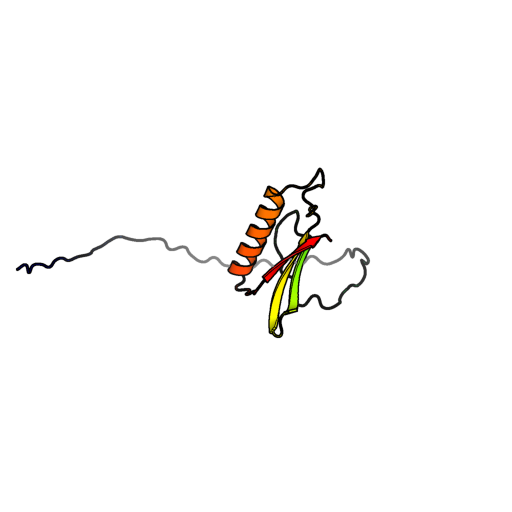 754 C CA . VAL A 1 101 ? -1.708 0.453 -4.707 1.00 94.56 101 VAL A CA 1
ATOM 755 C C . VAL A 1 101 ? -3.203 0.335 -4.971 1.00 94.56 101 VAL A C 1
ATOM 757 O O . VAL A 1 101 ? -3.967 0.061 -4.050 1.00 94.56 101 VAL A O 1
ATOM 760 N N . ARG A 1 102 ? -3.642 0.476 -6.226 1.00 95.06 102 ARG A N 1
ATOM 761 C CA . ARG A 1 102 ? -5.062 0.332 -6.579 1.00 95.06 102 ARG A CA 1
ATOM 762 C C . ARG A 1 102 ? -5.600 -1.055 -6.246 1.00 95.06 102 ARG A C 1
ATOM 764 O O . ARG A 1 102 ? -6.707 -1.144 -5.721 1.00 95.06 102 ARG A O 1
ATOM 771 N N . ALA A 1 103 ? -4.836 -2.112 -6.521 1.00 93.19 103 ALA A N 1
ATOM 772 C CA . ALA A 1 103 ? -5.230 -3.481 -6.199 1.00 93.19 103 ALA A CA 1
ATOM 773 C C . ALA A 1 103 ? -5.387 -3.684 -4.683 1.00 93.19 103 ALA A C 1
ATOM 775 O O . ALA A 1 103 ? -6.402 -4.221 -4.237 1.00 93.19 103 ALA A O 1
ATOM 776 N N . VAL A 1 104 ? -4.435 -3.185 -3.886 1.00 93.25 104 VAL A N 1
ATOM 777 C CA . VAL A 1 104 ? -4.500 -3.246 -2.418 1.00 93.25 104 VAL A CA 1
ATOM 778 C C . VAL A 1 104 ? -5.706 -2.473 -1.891 1.00 93.25 104 VAL A C 1
ATOM 780 O O . VAL A 1 104 ? -6.467 -3.007 -1.092 1.00 93.25 104 VAL A O 1
ATOM 783 N N . VAL A 1 105 ? -5.921 -1.240 -2.358 1.00 93.94 105 VAL A N 1
ATOM 784 C CA . VAL A 1 105 ? -7.044 -0.399 -1.917 1.00 93.94 105 VAL A CA 1
ATOM 785 C C . VAL A 1 105 ? -8.384 -1.040 -2.273 1.00 93.94 105 VAL A C 1
ATOM 787 O O . VAL A 1 105 ? -9.265 -1.123 -1.420 1.00 93.94 105 VAL A O 1
ATOM 790 N N . ALA A 1 106 ? -8.538 -1.536 -3.504 1.00 93.12 106 ALA A N 1
ATOM 791 C CA . ALA A 1 106 ? -9.754 -2.222 -3.931 1.00 93.12 106 ALA A CA 1
ATOM 792 C C . ALA A 1 106 ? -10.016 -3.474 -3.083 1.00 93.12 106 ALA A C 1
ATOM 794 O O . ALA A 1 106 ? -11.144 -3.714 -2.649 1.00 93.12 106 ALA A O 1
ATOM 795 N N . SER A 1 107 ? -8.965 -4.244 -2.798 1.00 91.25 107 SER A N 1
ATOM 796 C CA . SER A 1 107 ? -9.067 -5.428 -1.956 1.00 91.25 107 SER A CA 1
ATOM 797 C C . SER A 1 107 ? -9.440 -5.058 -0.511 1.00 91.25 107 SER A C 1
ATOM 799 O O . SER A 1 107 ? -10.366 -5.652 0.041 1.00 91.25 107 SER A O 1
ATOM 801 N N . ALA A 1 108 ? -8.836 -4.016 0.072 1.00 91.25 108 ALA A N 1
ATOM 802 C CA . ALA A 1 108 ? -9.122 -3.570 1.438 1.00 91.25 108 ALA A CA 1
ATOM 803 C C . ALA A 1 108 ? -10.572 -3.084 1.571 1.00 91.25 108 ALA A C 1
ATOM 805 O O . ALA A 1 108 ? -11.281 -3.476 2.497 1.00 91.25 108 ALA A O 1
ATOM 806 N N . GLN A 1 109 ? -11.053 -2.320 0.586 1.00 92.25 109 GLN A N 1
ATOM 807 C CA . GLN A 1 109 ? -12.449 -1.887 0.510 1.00 92.25 109 GLN A CA 1
ATOM 808 C C . GLN A 1 109 ? -13.412 -3.071 0.391 1.00 92.25 109 GLN A C 1
ATOM 810 O O . GLN A 1 109 ? -14.419 -3.112 1.094 1.00 92.25 109 GLN A O 1
ATOM 815 N N . SER A 1 110 ? -13.097 -4.056 -0.457 1.00 90.50 110 SER A N 1
ATOM 816 C CA . SER A 1 110 ? -13.933 -5.252 -0.626 1.00 90.50 110 SER A CA 1
ATOM 817 C C . SER A 1 110 ? -14.006 -6.117 0.638 1.00 90.50 110 SER A C 1
ATOM 819 O O . SER A 1 110 ? -15.038 -6.729 0.905 1.00 90.50 110 SER A O 1
ATOM 821 N N . ALA A 1 111 ? -12.937 -6.123 1.438 1.00 88.81 111 ALA A N 1
ATOM 822 C CA . ALA A 1 111 ? -12.861 -6.827 2.712 1.00 88.81 111 ALA A CA 1
ATOM 823 C C . ALA A 1 111 ? -13.461 -6.030 3.888 1.00 88.81 111 ALA A C 1
ATOM 825 O O . ALA A 1 111 ? -13.563 -6.562 4.992 1.00 88.81 111 ALA A O 1
ATOM 826 N N . GLY A 1 112 ? -13.853 -4.767 3.679 1.00 90.38 112 GLY A N 1
ATOM 827 C CA . GLY A 1 112 ? -14.336 -3.887 4.746 1.00 90.38 112 GLY A CA 1
ATOM 828 C C . GLY A 1 112 ? -13.246 -3.469 5.739 1.00 90.38 112 GLY A C 1
ATOM 829 O O . GLY A 1 112 ? -13.546 -3.167 6.892 1.00 90.38 112 GLY A O 1
ATOM 830 N N . ILE A 1 113 ? -11.984 -3.469 5.308 1.00 88.62 113 ILE A N 1
ATOM 831 C CA . ILE A 1 113 ? -10.828 -3.096 6.124 1.00 88.62 113 ILE A CA 1
ATOM 832 C C . ILE A 1 113 ? -10.630 -1.580 6.045 1.00 88.62 113 ILE A C 1
ATOM 834 O O . ILE A 1 113 ? -10.394 -1.024 4.971 1.00 88.62 113 ILE A O 1
ATOM 838 N N . GLY A 1 114 ? -10.719 -0.911 7.195 1.00 89.75 114 GLY A N 1
ATOM 839 C CA . GLY A 1 114 ? -10.409 0.511 7.334 1.00 89.75 114 GLY A CA 1
ATOM 840 C C . GLY A 1 114 ? -8.935 0.750 7.664 1.00 89.75 114 GLY A C 1
ATOM 841 O O . GLY A 1 114 ? -8.315 -0.040 8.371 1.00 89.75 114 GLY A O 1
ATOM 842 N N . TYR A 1 115 ? -8.388 1.860 7.176 1.00 93.06 115 TYR A N 1
ATOM 843 C CA . TYR A 1 115 ? -7.059 2.360 7.527 1.00 93.06 115 TYR A CA 1
ATOM 844 C C . TYR A 1 115 ? -7.042 3.892 7.429 1.00 93.06 115 TYR A C 1
ATOM 846 O O . TYR A 1 115 ? -7.796 4.473 6.647 1.00 93.06 115 TYR A O 1
ATOM 854 N N . ASP A 1 116 ? -6.181 4.543 8.210 1.00 93.25 116 ASP A N 1
ATOM 855 C CA . ASP A 1 116 ? -5.974 5.996 8.181 1.00 93.25 116 ASP A CA 1
ATOM 856 C C . ASP A 1 116 ? -4.916 6.388 7.142 1.00 93.25 116 ASP A C 1
ATOM 858 O O . ASP A 1 116 ? -5.056 7.381 6.428 1.00 93.25 116 ASP A O 1
ATOM 862 N N . VAL A 1 117 ? -3.838 5.601 7.059 1.00 92.94 117 VAL A N 1
ATOM 863 C CA . VAL A 1 117 ? -2.686 5.864 6.187 1.00 92.94 117 VAL A CA 1
ATOM 864 C C . VAL A 1 117 ? -2.279 4.582 5.469 1.00 92.94 117 VAL A C 1
ATOM 866 O O . VAL A 1 117 ? -2.251 3.509 6.066 1.00 92.94 117 VAL A O 1
ATOM 869 N N . LEU A 1 118 ? -1.934 4.694 4.187 1.00 94.06 118 LEU A N 1
ATOM 870 C CA . LEU A 1 118 ? -1.303 3.621 3.422 1.00 94.06 118 LEU A CA 1
ATOM 871 C C . LEU A 1 118 ? 0.175 3.962 3.234 1.00 94.06 118 LEU A C 1
ATOM 873 O O . LEU A 1 118 ? 0.511 5.053 2.776 1.00 94.06 118 LEU A O 1
ATOM 877 N N . SER A 1 119 ? 1.058 3.034 3.588 1.00 94.12 119 SER A N 1
ATOM 878 C CA . SER A 1 119 ? 2.504 3.171 3.416 1.00 94.12 119 SER A CA 1
ATOM 879 C C . SER A 1 119 ? 3.028 2.019 2.572 1.00 94.12 119 SER A C 1
ATOM 881 O O . SER A 1 119 ? 2.597 0.880 2.728 1.00 94.12 119 SER A O 1
ATOM 883 N N . ILE A 1 120 ? 3.964 2.312 1.676 1.00 94.38 120 ILE A N 1
ATOM 884 C CA . ILE A 1 120 ? 4.595 1.313 0.815 1.00 94.38 120 ILE A CA 1
ATOM 885 C C . ILE A 1 120 ? 6.053 1.205 1.239 1.00 94.38 120 ILE A C 1
ATOM 887 O O . ILE A 1 120 ? 6.737 2.220 1.384 1.00 94.38 120 ILE A O 1
ATOM 891 N N . ARG A 1 121 ? 6.518 -0.020 1.463 1.00 93.81 121 ARG A N 1
ATOM 892 C CA . ARG A 1 121 ? 7.886 -0.324 1.879 1.00 93.81 121 ARG A CA 1
ATOM 893 C C . ARG A 1 121 ? 8.479 -1.372 0.942 1.00 93.81 121 ARG A C 1
ATOM 895 O O . ARG A 1 121 ? 7.774 -2.264 0.474 1.00 93.81 121 ARG A O 1
ATOM 902 N N . ASN A 1 122 ? 9.775 -1.263 0.680 1.00 92.88 122 ASN A N 1
ATOM 903 C CA . ASN A 1 122 ? 10.521 -2.342 0.040 1.00 92.88 122 ASN A CA 1
ATOM 904 C C . ASN A 1 122 ? 10.713 -3.509 1.023 1.00 92.88 122 ASN A C 1
ATOM 906 O O . ASN A 1 122 ? 10.836 -3.269 2.227 1.00 92.88 122 ASN A O 1
ATOM 910 N N . SER A 1 123 ? 10.716 -4.742 0.506 1.00 85.38 123 SER A N 1
ATOM 911 C CA . SER A 1 123 ? 11.085 -5.959 1.251 1.00 85.38 123 SER A CA 1
ATOM 912 C C . SER A 1 123 ? 12.552 -5.990 1.661 1.00 85.38 123 SER A C 1
ATOM 914 O O . SER A 1 123 ? 13.377 -5.552 0.826 1.00 85.38 123 SER A O 1
#

Nearest PDB structures (foldseek):
  7thq-assembly1_B  TM=5.156E-01  e=6.502E-02  Pseudomonas protegens Pf-5
  2w0i-assembly1_A  TM=4.211E-01  e=1.997E-01  Homo sapiens
  5aeb-assembly1_A  TM=4.279E-01  e=7.990E-01  uncultured bacterium BLR12
  7ccc-assembly1_B  TM=4.622E-01  e=1.652E+00  Homo sapiens
  2d8b-assembly1_A  TM=4.546E-01  e=1.885E+00  Mus musculus

Mean predicted aligned error: 17.35 Å

Foldseek 3Di:
DDDDDDDDDDDDDDDDDDDDDDDDDDDDDDDDDDDDDDDDDDDDPDDQVAWDDFPAPFFPTWHWDWDQPPNDTWIETETEGQADPDPPDPRHDPVSVVVVVVRVVVSCVVVVHDGDYYHYHYD

Radius of gyration: 27.4 Å; Cα contacts (8 Å, |Δi|>4): 120; chains: 1; bounding box: 64×83×38 Å

pLDDT: mean 72.9, std 23.03, range [36.56, 95.56]

Organism: NCBI:txid2039722

Secondary structure (DSSP, 8-state):
------------------------------------PPP---------TT-B----TTEEEEEEEEEEETTEEEEEEEEEESS---TTSTT--HHHHHHHHHHHHHHHHHTT---SEEEEEE-

Solvent-accessible surface area (backbone atoms only — not comparable to full-atom values): 8607 Å² total; per-residue (Å²): 135,82,87,90,81,91,88,81,88,82,85,83,90,86,79,90,78,88,78,90,84,80,90,81,87,83,88,82,90,79,90,83,84,85,88,81,85,80,80,85,82,81,88,81,92,67,85,71,89,47,63,52,91,60,97,47,99,58,51,75,45,32,39,65,45,83,45,81,54,99,91,40,82,39,44,31,37,38,38,29,19,78,60,55,83,52,84,85,44,92,79,38,50,67,70,59,54,51,51,50,51,52,52,48,51,53,50,32,58,75,71,70,55,85,63,77,44,79,45,80,42,70,113